Protein AF-A0A146LHC8-F1 (afdb_monomer_lite)

Sequence (136 aa):
EGNERADKVARQGAAEYFDEPDPVLGIAKCSVSTALWQLVVEEHSSHWVTIPRQRFGRGMMAEPCRRKSLAALELQRRKMRLLLGMVTGQGGFRKQLNRIRAYTGHPSSRLCDEEDETASSSALLSKQDDSESSGA

Radius of gyration: 22.05 Å; chains: 1; bounding box: 34×49×62 Å

Structure (mmCIF, N/CA/C/O backbone):
data_AF-A0A146LHC8-F1
#
_entry.id   AF-A0A146LHC8-F1
#
loop_
_atom_site.group_PDB
_atom_site.id
_atom_site.type_symbol
_atom_site.label_atom_id
_atom_site.label_alt_id
_atom_site.label_comp_id
_atom_site.label_asym_id
_atom_site.label_entity_id
_atom_site.label_seq_id
_atom_site.pdbx_PDB_ins_code
_atom_site.Cartn_x
_atom_site.Cartn_y
_atom_site.Cartn_z
_atom_site.occupancy
_atom_site.B_iso_or_equiv
_atom_site.auth_seq_id
_atom_site.auth_comp_id
_atom_site.auth_asym_id
_atom_site.auth_atom_id
_atom_site.pdbx_PDB_model_num
ATOM 1 N N . GLU A 1 1 ? 10.311 -21.216 7.756 1.00 55.06 1 GLU A N 1
ATOM 2 C CA . GLU A 1 1 ? 10.321 -20.754 9.164 1.00 55.06 1 GLU A CA 1
ATOM 3 C C . GLU A 1 1 ? 9.422 -19.558 9.506 1.00 55.06 1 GLU A C 1
ATOM 5 O O . GLU A 1 1 ? 9.137 -19.373 10.681 1.00 55.06 1 GLU A O 1
ATOM 10 N N . GLY A 1 2 ? 8.942 -18.733 8.562 1.00 66.12 2 GLY A N 1
ATOM 11 C CA . GLY A 1 2 ? 8.105 -17.571 8.925 1.00 66.12 2 GLY A CA 1
ATOM 12 C C . GLY A 1 2 ? 6.719 -17.935 9.477 1.00 66.12 2 GLY A C 1
ATOM 13 O O . GLY A 1 2 ? 6.271 -17.363 10.468 1.00 66.12 2 GLY A O 1
ATOM 14 N N . ASN A 1 3 ? 6.063 -18.928 8.869 1.00 73.25 3 ASN A N 1
ATOM 15 C CA . ASN A 1 3 ? 4.680 -19.271 9.204 1.00 73.25 3 ASN A CA 1
ATOM 16 C C . ASN A 1 3 ? 4.555 -19.994 10.554 1.00 73.25 3 ASN A C 1
ATOM 18 O O . ASN A 1 3 ? 3.598 -19.777 11.281 1.00 73.25 3 ASN A O 1
ATOM 22 N N . GLU A 1 4 ? 5.550 -20.799 10.933 1.00 84.94 4 GLU A N 1
ATOM 23 C CA . GLU A 1 4 ? 5.532 -21.560 12.191 1.00 84.94 4 GLU A CA 1
ATOM 24 C C . GLU A 1 4 ? 5.576 -20.666 13.432 1.00 84.94 4 GLU A C 1
ATOM 26 O O . GLU A 1 4 ? 4.982 -21.001 14.454 1.00 84.94 4 GLU A O 1
ATOM 31 N N . ARG A 1 5 ? 6.269 -19.521 13.364 1.00 79.38 5 ARG A N 1
ATOM 32 C CA . ARG A 1 5 ? 6.273 -18.546 14.464 1.00 79.38 5 ARG A CA 1
ATOM 33 C C . ARG A 1 5 ? 4.931 -17.838 14.588 1.00 79.38 5 ARG A C 1
ATOM 35 O O . ARG A 1 5 ? 4.443 -17.697 15.703 1.00 79.38 5 ARG A O 1
ATOM 42 N N . ALA A 1 6 ? 4.327 -17.449 13.467 1.00 82.62 6 ALA A N 1
ATOM 43 C CA . ALA A 1 6 ? 2.993 -16.855 13.466 1.00 82.62 6 ALA A CA 1
ATOM 44 C C . ALA A 1 6 ? 1.949 -17.832 14.034 1.00 82.62 6 ALA A C 1
ATOM 46 O O . ALA A 1 6 ? 1.153 -17.453 14.888 1.00 82.62 6 ALA A O 1
ATOM 47 N N . ASP A 1 7 ? 2.024 -19.106 13.639 1.00 87.19 7 ASP A N 1
ATOM 48 C CA . ASP A 1 7 ? 1.112 -20.158 14.101 1.00 87.19 7 ASP A CA 1
ATOM 49 C C . ASP A 1 7 ? 1.272 -20.448 15.604 1.00 87.19 7 ASP A C 1
ATOM 51 O O . ASP A 1 7 ? 0.291 -20.652 16.320 1.00 87.19 7 ASP A O 1
ATOM 55 N N . LYS A 1 8 ? 2.512 -20.403 16.116 1.00 88.19 8 LYS A N 1
ATOM 56 C CA . LYS A 1 8 ? 2.798 -20.524 17.555 1.00 88.19 8 LYS A CA 1
ATOM 57 C C . LYS A 1 8 ? 2.203 -19.372 18.362 1.00 88.19 8 LYS A C 1
ATOM 59 O O . LYS A 1 8 ? 1.570 -19.634 19.380 1.00 88.19 8 LYS A O 1
ATOM 64 N N . VAL A 1 9 ? 2.368 -18.129 17.908 1.00 85.25 9 VAL A N 1
ATOM 65 C CA . VAL A 1 9 ? 1.813 -16.946 18.592 1.00 85.25 9 VAL A CA 1
ATOM 66 C C . VAL A 1 9 ? 0.284 -16.965 18.556 1.00 85.25 9 VAL A C 1
ATOM 68 O O . VAL A 1 9 ? -0.355 -16.704 19.571 1.00 85.25 9 VAL A O 1
ATOM 71 N N . ALA A 1 10 ? -0.313 -17.357 17.426 1.00 85.38 10 ALA A N 1
ATOM 72 C CA . ALA A 1 10 ? -1.762 -17.490 17.307 1.00 85.38 10 ALA A CA 1
ATOM 73 C C . ALA A 1 10 ? -2.329 -18.544 18.273 1.00 85.38 10 ALA A C 1
ATOM 75 O O . ALA A 1 10 ? -3.334 -18.290 18.932 1.00 85.38 10 ALA A O 1
ATOM 76 N N . ARG A 1 11 ? -1.669 -19.704 18.414 1.00 84.06 11 ARG A N 1
ATOM 77 C CA . ARG A 1 11 ? -2.076 -20.725 19.398 1.00 84.06 11 ARG A CA 1
ATOM 78 C C . ARG A 1 11 ? -1.907 -20.264 20.836 1.00 84.06 11 ARG A C 1
ATOM 80 O O . ARG A 1 11 ? -2.745 -20.606 21.658 1.00 84.06 11 ARG A O 1
ATOM 87 N N . GLN A 1 12 ? -0.845 -19.520 21.137 1.00 85.38 12 GLN A N 1
ATOM 88 C CA . GLN A 1 12 ? -0.627 -18.971 22.475 1.00 85.38 12 GLN A CA 1
ATOM 89 C C . GLN A 1 12 ? -1.734 -17.983 22.849 1.00 85.38 12 GLN A C 1
ATOM 91 O O . GLN A 1 12 ? -2.344 -18.157 23.894 1.00 85.38 12 GLN A O 1
ATOM 96 N N . GLY A 1 13 ? -2.068 -17.042 21.960 1.00 81.50 13 GLY A N 1
ATOM 97 C CA . GLY A 1 13 ? -3.164 -16.098 22.199 1.00 81.50 13 GLY A CA 1
ATOM 98 C C . GLY A 1 13 ? -4.547 -16.757 22.232 1.00 81.50 13 GLY A C 1
ATOM 99 O O . GLY A 1 13 ? -5.415 -16.318 22.970 1.00 81.50 13 GLY A O 1
ATOM 100 N N . ALA A 1 14 ? -4.764 -17.839 21.476 1.00 80.50 14 ALA A N 1
ATOM 101 C CA . ALA A 1 14 ? -6.026 -18.585 21.517 1.00 80.50 14 ALA A CA 1
ATOM 102 C C . ALA A 1 14 ? -6.178 -19.466 22.771 1.00 80.50 14 ALA A C 1
ATOM 104 O O . ALA A 1 14 ? -7.299 -19.778 23.164 1.00 80.50 14 ALA A O 1
ATOM 105 N N . ALA A 1 15 ? -5.066 -19.903 23.368 1.00 79.19 15 ALA A N 1
ATOM 106 C CA . ALA A 1 15 ? -5.055 -20.676 24.609 1.00 79.19 15 ALA A CA 1
ATOM 107 C C . ALA A 1 15 ? -5.130 -19.789 25.864 1.00 79.19 15 ALA A C 1
ATOM 109 O O . ALA A 1 15 ? -5.348 -20.302 26.961 1.00 79.19 15 ALA A O 1
ATOM 110 N N . GLU A 1 16 ? -4.936 -18.479 25.710 1.00 78.81 16 GLU A N 1
ATOM 111 C CA . GLU A 1 16 ? -5.038 -17.502 26.785 1.00 78.81 16 GLU A CA 1
ATOM 112 C C . GLU A 1 16 ? -6.520 -17.276 27.113 1.00 78.81 16 GLU A C 1
ATOM 114 O O . GLU A 1 16 ? -7.260 -16.598 26.402 1.00 78.81 16 GLU A O 1
ATOM 119 N N . TYR A 1 17 ? -6.983 -17.941 28.170 1.00 68.50 17 TYR A N 1
ATOM 120 C CA . TYR A 1 17 ? -8.344 -17.803 28.669 1.00 68.50 17 TYR A CA 1
ATOM 121 C C . TYR A 1 17 ? -8.460 -16.479 29.431 1.00 68.50 17 TYR A C 1
ATOM 123 O O . TYR A 1 17 ? -7.822 -16.291 30.466 1.00 68.50 17 TYR A O 1
ATOM 131 N N . PHE A 1 18 ? -9.238 -15.545 28.887 1.00 65.44 18 PHE A N 1
ATOM 132 C CA . PHE A 1 18 ? -9.477 -14.239 29.496 1.00 65.44 18 PHE A CA 1
ATOM 133 C C . PHE A 1 18 ? -10.657 -14.356 30.473 1.00 65.44 18 PHE A C 1
ATOM 135 O O . PHE A 1 18 ? -11.813 -14.379 30.059 1.00 65.44 18 PHE A O 1
ATOM 142 N N . ASP A 1 19 ? -10.354 -14.494 31.766 1.00 70.56 19 ASP A N 1
ATOM 143 C CA . ASP A 1 19 ? -11.350 -14.647 32.843 1.00 70.56 19 ASP A CA 1
ATOM 144 C C . ASP A 1 19 ? -11.975 -13.313 33.297 1.00 70.56 19 ASP A C 1
ATOM 146 O O . ASP A 1 19 ? -12.958 -13.300 34.040 1.00 70.56 19 ASP A O 1
ATOM 150 N N . GLU A 1 20 ? -11.426 -12.173 32.867 1.00 71.38 20 GLU A N 1
ATOM 151 C CA . GLU A 1 20 ? -11.966 -10.861 33.222 1.00 71.38 20 GLU A CA 1
ATOM 152 C C . GLU A 1 20 ? -13.009 -10.367 32.212 1.00 71.38 20 GLU A C 1
ATOM 154 O O . GLU A 1 20 ? -12.850 -10.567 31.003 1.00 71.38 20 GLU A O 1
ATOM 159 N N . PRO A 1 21 ? -14.069 -9.677 32.682 1.00 73.81 21 PRO A N 1
ATOM 160 C CA . PRO A 1 21 ? -14.953 -8.945 31.791 1.00 73.81 21 PRO A CA 1
ATOM 161 C C . PRO A 1 21 ? -14.112 -7.983 30.956 1.00 73.81 21 PRO A C 1
ATOM 163 O O . PRO A 1 21 ? -13.343 -7.192 31.503 1.00 73.81 21 PRO A O 1
ATOM 166 N N . ASP A 1 22 ? -14.277 -8.080 29.637 1.00 68.50 22 ASP A N 1
ATOM 167 C CA . ASP A 1 22 ? -13.578 -7.258 28.654 1.00 68.50 22 ASP A CA 1
ATOM 168 C C . ASP A 1 22 ? -13.605 -5.796 29.136 1.00 68.50 22 ASP A C 1
ATOM 170 O O . ASP A 1 22 ? -14.700 -5.276 29.411 1.00 68.50 22 ASP A O 1
ATOM 174 N N . PRO A 1 23 ? -12.446 -5.144 29.356 1.00 71.69 23 PRO A N 1
ATOM 175 C CA . PRO A 1 23 ? -12.425 -3.832 29.972 1.00 71.69 23 PRO A CA 1
ATOM 176 C C . PRO A 1 23 ? -13.293 -2.902 29.134 1.00 71.69 23 PRO A C 1
ATOM 178 O O . PRO A 1 23 ? -13.046 -2.699 27.943 1.00 71.69 23 PRO A O 1
ATOM 181 N N . VAL A 1 24 ? -14.331 -2.331 29.753 1.00 73.56 24 VAL A N 1
ATOM 182 C CA . VAL A 1 24 ? -15.177 -1.337 29.092 1.00 73.56 24 VAL A CA 1
ATOM 183 C C . VAL A 1 24 ? -14.353 -0.065 28.967 1.00 73.56 24 VAL A C 1
ATOM 185 O O . VAL A 1 24 ? -14.393 0.838 29.801 1.00 73.56 24 VAL A O 1
ATOM 188 N N . LEU A 1 25 ? -13.550 -0.012 27.912 1.00 70.12 25 LEU A N 1
ATOM 189 C CA . LEU A 1 25 ? -12.834 1.180 27.520 1.00 70.12 25 LEU A CA 1
ATOM 190 C C . LEU A 1 25 ? -13.902 2.173 27.058 1.00 70.12 25 LEU A C 1
ATOM 192 O O . LEU A 1 25 ? -14.512 1.993 26.007 1.00 70.12 25 LEU A O 1
ATOM 196 N N . GLY A 1 26 ? -14.142 3.229 27.841 1.00 84.69 26 GLY A N 1
ATOM 197 C CA . GLY A 1 26 ? -15.070 4.328 27.520 1.00 84.69 26 GLY A CA 1
ATOM 198 C C . GLY A 1 26 ? -14.625 5.188 26.328 1.00 84.69 26 GLY A C 1
ATOM 199 O O . GLY A 1 26 ? -14.899 6.384 26.273 1.00 84.69 26 GLY A O 1
ATOM 200 N N . ILE A 1 27 ? -13.882 4.599 25.395 1.00 85.81 27 ILE A N 1
ATOM 201 C CA . ILE A 1 27 ? -13.263 5.240 24.251 1.00 85.81 27 ILE A CA 1
ATOM 202 C C . ILE A 1 27 ? -14.075 4.864 23.019 1.00 85.81 27 ILE A C 1
ATOM 204 O O . ILE A 1 27 ? -14.358 3.696 22.755 1.00 85.81 27 ILE A O 1
ATOM 208 N N . ALA A 1 28 ? -14.424 5.862 22.216 1.00 89.69 28 ALA A N 1
ATOM 209 C CA . ALA A 1 28 ? -15.099 5.607 20.959 1.00 89.69 28 ALA A CA 1
ATOM 210 C C . ALA A 1 28 ? -14.201 4.788 20.011 1.00 89.69 28 ALA A C 1
ATOM 212 O O . ALA A 1 28 ? -13.022 5.095 19.813 1.00 89.69 28 ALA A O 1
ATOM 213 N N . LYS A 1 29 ? -14.783 3.782 19.345 1.00 88.69 29 LYS A N 1
ATOM 214 C CA . LYS A 1 29 ? -14.104 2.947 18.337 1.00 88.69 29 LYS A CA 1
ATOM 215 C C . LYS A 1 29 ? -13.390 3.774 17.265 1.00 88.69 29 LYS A C 1
ATOM 217 O O . LYS A 1 29 ? -12.321 3.385 16.794 1.00 88.69 29 LYS A O 1
ATOM 222 N N . CYS A 1 30 ? -13.979 4.900 16.861 1.00 90.06 30 CYS A N 1
ATOM 223 C CA . CYS A 1 30 ? -13.386 5.803 15.877 1.00 90.06 30 CYS A CA 1
ATOM 224 C C . CYS A 1 30 ? -12.061 6.402 16.369 1.00 90.06 30 CYS A C 1
ATOM 226 O O . CYS A 1 30 ? -11.121 6.480 15.580 1.00 90.06 30 CYS A O 1
ATOM 228 N N . SER A 1 31 ? -11.953 6.743 17.655 1.00 90.62 31 SER A N 1
ATOM 229 C CA . SER A 1 31 ? -10.727 7.272 18.260 1.00 90.62 31 SER A CA 1
ATOM 230 C C . SER A 1 31 ? -9.613 6.232 18.244 1.00 90.62 31 SER A C 1
ATOM 232 O O . SER A 1 31 ? -8.521 6.513 17.758 1.00 90.62 31 SER A O 1
ATOM 234 N N . VAL A 1 32 ? -9.917 5.002 18.674 1.00 90.94 32 VAL A N 1
ATOM 235 C CA . VAL A 1 32 ? -8.959 3.884 18.647 1.00 90.94 32 VAL A CA 1
ATOM 236 C C . VAL A 1 32 ? -8.523 3.578 17.215 1.00 90.94 32 VAL A C 1
ATOM 238 O O . VAL A 1 32 ? -7.334 3.473 16.935 1.00 90.94 32 VAL A O 1
ATOM 241 N N . SER A 1 33 ? -9.477 3.496 16.283 1.00 89.56 33 SER A N 1
ATOM 242 C CA . SER A 1 33 ? -9.182 3.203 14.874 1.00 89.56 33 SER A CA 1
ATOM 243 C C . SER A 1 33 ? -8.316 4.287 14.232 1.00 89.56 33 SER A C 1
ATOM 245 O O . SER A 1 33 ? -7.450 3.978 13.419 1.00 89.56 33 SER A O 1
ATOM 247 N N . THR A 1 34 ? -8.537 5.554 14.592 1.00 92.06 34 THR A N 1
ATOM 248 C CA . THR A 1 34 ? -7.760 6.684 14.065 1.00 92.06 34 THR A CA 1
ATOM 249 C C . THR A 1 34 ? -6.342 6.687 14.621 1.00 92.06 34 THR A C 1
ATOM 251 O O . THR A 1 34 ? -5.401 6.815 13.844 1.00 92.06 34 THR A O 1
ATOM 254 N N . ALA A 1 35 ? -6.181 6.478 15.931 1.00 93.62 35 ALA A N 1
ATOM 255 C CA . ALA A 1 35 ? -4.867 6.370 16.565 1.00 93.62 35 ALA A CA 1
ATOM 256 C C . ALA A 1 35 ? -4.067 5.189 15.999 1.00 93.62 35 ALA A C 1
ATOM 258 O O . ALA A 1 35 ? -2.910 5.340 15.615 1.00 93.62 35 ALA A O 1
ATOM 259 N N . LEU A 1 36 ? -4.712 4.028 15.854 1.00 92.69 36 LEU A N 1
ATOM 260 C CA . LEU A 1 36 ? -4.100 2.867 15.217 1.00 92.69 36 LEU A CA 1
ATOM 261 C C . LEU A 1 36 ? -3.676 3.188 13.782 1.00 92.69 36 LEU A C 1
ATOM 263 O O . LEU A 1 36 ? -2.595 2.796 13.353 1.00 92.69 36 LEU A O 1
ATOM 267 N N . TRP A 1 37 ? -4.510 3.915 13.034 1.00 91.12 37 TRP A N 1
ATOM 268 C CA . TRP A 1 37 ? -4.182 4.229 11.653 1.00 91.12 37 TRP A CA 1
ATOM 269 C C . TRP A 1 37 ? -2.997 5.188 11.528 1.00 91.12 37 TRP A C 1
ATOM 271 O O . TRP A 1 37 ? -2.141 4.985 10.671 1.00 91.12 37 TRP A O 1
ATOM 281 N N . GLN A 1 38 ? -2.900 6.174 12.420 1.00 92.50 38 GLN A N 1
ATOM 282 C CA . GLN A 1 38 ? -1.740 7.063 12.507 1.00 92.50 38 GLN A CA 1
ATOM 283 C C . GLN A 1 38 ? -0.453 6.279 12.772 1.00 92.50 38 GLN A C 1
ATOM 285 O O . GLN A 1 38 ? 0.512 6.458 12.033 1.00 92.50 38 GLN A O 1
ATOM 290 N N . LEU A 1 39 ? -0.473 5.351 13.735 1.00 93.50 39 LEU A N 1
ATOM 291 C CA . LEU A 1 39 ? 0.680 4.499 14.039 1.00 93.50 39 LEU A CA 1
ATOM 292 C C . LEU A 1 39 ? 1.129 3.682 12.825 1.00 93.50 39 LEU A C 1
ATOM 294 O O . LEU A 1 39 ? 2.314 3.628 12.513 1.00 93.50 39 LEU A O 1
ATOM 298 N N . VAL A 1 40 ? 0.191 3.067 12.100 1.00 91.50 40 VAL A N 1
ATOM 299 C CA . VAL A 1 40 ? 0.545 2.280 10.910 1.00 91.50 40 VAL A CA 1
ATOM 300 C C . VAL A 1 40 ? 1.099 3.167 9.796 1.00 91.50 40 VAL A C 1
ATOM 302 O O . VAL A 1 40 ? 2.025 2.753 9.104 1.00 91.50 40 VAL A O 1
ATOM 305 N N . VAL A 1 41 ? 0.551 4.369 9.595 1.00 90.50 41 VAL A N 1
ATOM 306 C CA . VAL A 1 41 ? 1.063 5.313 8.589 1.00 90.50 41 VAL A CA 1
ATOM 307 C C . VAL A 1 41 ? 2.473 5.776 8.947 1.00 90.50 41 VAL A C 1
ATOM 309 O O . VAL A 1 41 ? 3.324 5.837 8.061 1.00 90.50 41 VAL A O 1
ATOM 312 N N . GLU A 1 42 ? 2.738 6.060 10.218 1.00 91.06 42 GLU A N 1
ATOM 313 C CA . GLU A 1 42 ? 4.052 6.477 10.708 1.00 91.06 42 GLU A CA 1
ATOM 314 C C . GLU A 1 42 ? 5.092 5.361 10.548 1.00 91.06 42 GLU A C 1
ATOM 316 O O . GLU A 1 42 ? 6.120 5.562 9.896 1.00 91.06 42 GLU A O 1
ATOM 321 N N . GLU A 1 43 ? 4.774 4.154 11.024 1.00 91.62 43 GLU A N 1
ATOM 322 C CA . GLU A 1 43 ? 5.639 2.977 10.902 1.00 91.62 43 GLU A CA 1
ATOM 323 C C . GLU A 1 43 ? 5.889 2.617 9.433 1.00 91.62 43 GLU A C 1
ATOM 325 O O . GLU A 1 43 ? 7.028 2.397 9.012 1.00 91.62 43 GLU A O 1
ATOM 330 N N . HIS A 1 44 ? 4.832 2.620 8.610 1.00 89.56 44 HIS A N 1
ATOM 331 C CA . HIS A 1 44 ? 4.967 2.394 7.177 1.00 89.56 44 HIS A CA 1
ATOM 332 C C . HIS A 1 44 ? 5.867 3.447 6.551 1.00 89.56 44 HIS A C 1
ATOM 334 O O . HIS A 1 44 ? 6.734 3.093 5.767 1.00 89.56 44 HIS A O 1
ATOM 340 N N . SER A 1 45 ? 5.674 4.731 6.846 1.00 87.75 45 SER A N 1
ATOM 341 C CA . SER A 1 45 ? 6.463 5.800 6.229 1.00 87.75 45 SER A CA 1
ATOM 342 C C . SER A 1 45 ? 7.937 5.695 6.618 1.00 87.75 45 SER A C 1
ATOM 344 O O . SER A 1 45 ? 8.803 5.790 5.746 1.00 87.75 45 SER A O 1
ATOM 346 N N . SER A 1 46 ? 8.218 5.404 7.891 1.00 88.81 46 SER A N 1
ATOM 347 C CA . SER A 1 46 ? 9.568 5.136 8.395 1.00 88.81 46 SER A CA 1
ATOM 348 C C . SER A 1 46 ? 10.225 3.976 7.638 1.00 88.81 46 SER A C 1
ATOM 350 O O . SER A 1 46 ? 11.291 4.132 7.037 1.00 88.81 46 SER A O 1
ATOM 352 N N . HIS A 1 47 ? 9.544 2.831 7.551 1.00 88.19 47 HIS A N 1
ATOM 353 C CA . HIS A 1 47 ? 10.053 1.651 6.854 1.00 88.19 47 HIS A CA 1
ATOM 354 C C . HIS A 1 47 ? 10.159 1.881 5.336 1.00 88.19 47 HIS A C 1
ATOM 356 O O . HIS A 1 47 ? 11.157 1.557 4.694 1.00 88.19 47 HIS A O 1
ATOM 362 N N . TRP A 1 48 ? 9.162 2.500 4.716 1.00 87.12 48 TRP A N 1
ATOM 363 C CA . TRP A 1 48 ? 9.115 2.707 3.271 1.00 87.12 48 TRP A CA 1
ATOM 364 C C . TRP A 1 48 ? 10.275 3.571 2.776 1.00 87.12 48 TRP A C 1
ATOM 366 O O . TRP A 1 48 ? 10.772 3.359 1.666 1.00 87.12 48 TRP A O 1
ATOM 376 N N . VAL A 1 49 ? 10.766 4.490 3.619 1.00 82.19 49 VAL A N 1
ATOM 377 C CA . VAL A 1 49 ? 11.937 5.324 3.336 1.00 82.19 49 VAL A CA 1
ATOM 378 C C . VAL A 1 49 ? 13.265 4.566 3.459 1.00 82.19 49 VAL A C 1
ATOM 380 O O . VAL A 1 49 ? 14.226 4.932 2.771 1.00 82.19 49 VAL A O 1
ATOM 383 N N . THR A 1 50 ? 13.338 3.475 4.221 1.00 84.81 50 THR A N 1
ATOM 384 C CA . THR A 1 50 ? 14.578 2.697 4.397 1.00 84.81 50 THR A CA 1
ATOM 385 C C . THR A 1 50 ? 14.785 1.628 3.324 1.00 84.81 50 THR A C 1
ATOM 387 O O . THR A 1 50 ? 15.928 1.280 3.034 1.00 84.81 50 THR A O 1
ATOM 390 N N . ILE A 1 51 ? 13.725 1.154 2.656 1.00 82.44 51 ILE A N 1
ATOM 391 C CA . ILE A 1 51 ? 13.833 0.074 1.657 1.00 82.44 51 ILE A CA 1
ATOM 392 C C . ILE A 1 51 ? 14.597 0.543 0.403 1.00 82.44 51 ILE A C 1
ATOM 394 O O . ILE A 1 51 ? 14.089 1.387 -0.349 1.00 82.44 51 ILE A O 1
ATOM 398 N N . PRO A 1 52 ? 15.785 -0.011 0.099 1.00 79.00 52 PRO A N 1
ATOM 399 C CA . PRO A 1 52 ? 16.560 0.408 -1.060 1.00 79.00 52 PRO A CA 1
ATOM 400 C C . PRO A 1 52 ? 15.880 0.000 -2.377 1.00 79.00 52 PRO A C 1
ATOM 402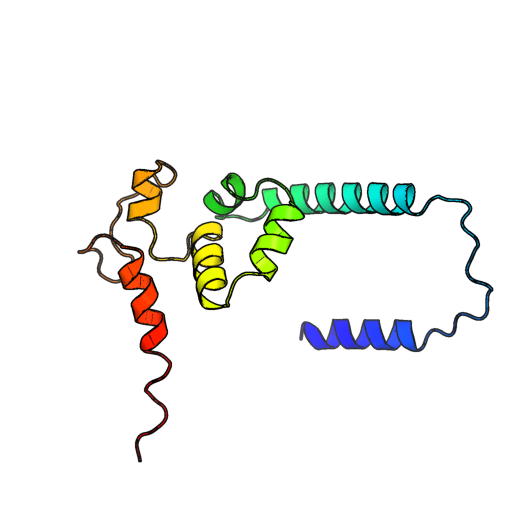 O O . PRO A 1 52 ? 15.112 -0.956 -2.451 1.00 79.00 52 PRO A O 1
ATOM 405 N N . ARG A 1 53 ? 16.217 0.712 -3.461 1.00 72.00 53 ARG A N 1
ATOM 406 C CA . ARG A 1 53 ? 15.862 0.362 -4.856 1.00 72.00 53 ARG A CA 1
ATOM 407 C C . ARG A 1 53 ? 14.364 0.384 -5.228 1.00 72.00 53 ARG A C 1
ATOM 409 O O . ARG A 1 53 ? 14.025 -0.036 -6.326 1.00 72.00 53 ARG A O 1
ATOM 416 N N . GLN A 1 54 ? 13.488 0.980 -4.416 1.00 73.94 54 GLN A N 1
ATOM 417 C CA . GLN A 1 54 ? 12.043 1.121 -4.700 1.00 73.94 54 GLN A CA 1
ATOM 418 C C . GLN A 1 54 ? 11.635 2.541 -5.150 1.00 73.94 54 GLN A C 1
ATOM 420 O O . GLN A 1 54 ? 10.613 3.071 -4.723 1.00 73.94 54 GLN A O 1
ATOM 425 N N . ARG A 1 55 ? 12.429 3.205 -6.008 1.00 74.62 55 ARG A N 1
ATOM 426 C CA . ARG A 1 55 ? 12.158 4.604 -6.423 1.00 74.62 55 ARG A CA 1
ATOM 427 C C . ARG A 1 55 ? 10.777 4.778 -7.061 1.00 74.62 55 ARG A C 1
ATOM 429 O O . ARG A 1 55 ? 10.071 5.731 -6.749 1.00 74.62 55 ARG A O 1
ATOM 436 N N . PHE A 1 56 ? 10.397 3.849 -7.933 1.00 73.31 56 PHE A N 1
ATOM 437 C CA . PHE A 1 56 ? 9.122 3.918 -8.639 1.00 73.31 56 PHE A CA 1
ATOM 438 C C . PHE A 1 56 ? 7.936 3.619 -7.712 1.00 73.31 56 PHE A C 1
ATOM 440 O O . PHE A 1 56 ? 6.972 4.383 -7.672 1.00 73.31 56 PHE A O 1
ATOM 447 N N . GLY A 1 57 ? 8.050 2.565 -6.899 1.00 78.25 57 GLY A N 1
ATOM 448 C CA . GLY A 1 57 ? 7.055 2.220 -5.886 1.00 78.25 57 GLY A CA 1
ATOM 449 C C . GLY A 1 57 ? 6.782 3.374 -4.927 1.00 78.25 57 GLY A C 1
ATOM 450 O O . GLY A 1 57 ? 5.621 3.665 -4.661 1.00 78.25 57 GLY A O 1
ATOM 451 N N . ARG A 1 58 ? 7.820 4.106 -4.502 1.00 81.19 58 ARG A N 1
ATOM 452 C CA . ARG A 1 58 ? 7.674 5.302 -3.656 1.00 81.19 58 ARG A CA 1
ATOM 453 C C . ARG A 1 58 ? 6.899 6.432 -4.321 1.00 81.19 58 ARG A C 1
ATOM 455 O O . ARG A 1 58 ? 6.063 7.045 -3.671 1.00 81.19 58 ARG A O 1
ATOM 462 N N . GLY A 1 59 ? 7.138 6.693 -5.605 1.00 77.50 59 GLY A N 1
ATOM 463 C CA . GLY A 1 59 ? 6.377 7.709 -6.338 1.00 77.50 59 GLY A CA 1
ATOM 464 C C . GLY A 1 59 ? 4.902 7.333 -6.502 1.00 77.50 59 GLY A C 1
ATOM 465 O O . GLY A 1 59 ? 4.020 8.181 -6.396 1.00 77.50 59 GLY A O 1
ATOM 466 N N . MET A 1 60 ? 4.612 6.051 -6.733 1.00 77.75 60 MET A N 1
ATOM 467 C CA . MET A 1 60 ? 3.248 5.587 -7.004 1.00 77.75 60 MET A CA 1
ATOM 468 C C . MET A 1 60 ? 2.427 5.303 -5.730 1.00 77.75 60 MET A C 1
ATOM 470 O O . MET A 1 60 ? 1.199 5.484 -5.707 1.00 77.75 60 MET A O 1
ATOM 474 N N . MET A 1 61 ? 3.100 4.864 -4.668 1.00 81.31 61 MET A N 1
ATOM 475 C CA . MET A 1 61 ? 2.550 4.518 -3.358 1.00 81.31 61 MET A CA 1
ATOM 476 C C . MET A 1 61 ? 3.383 5.197 -2.265 1.00 81.31 61 MET A C 1
ATOM 478 O O . MET A 1 61 ? 4.142 4.547 -1.556 1.00 81.31 61 MET A O 1
ATOM 482 N N . ALA A 1 62 ? 3.273 6.523 -2.167 1.00 80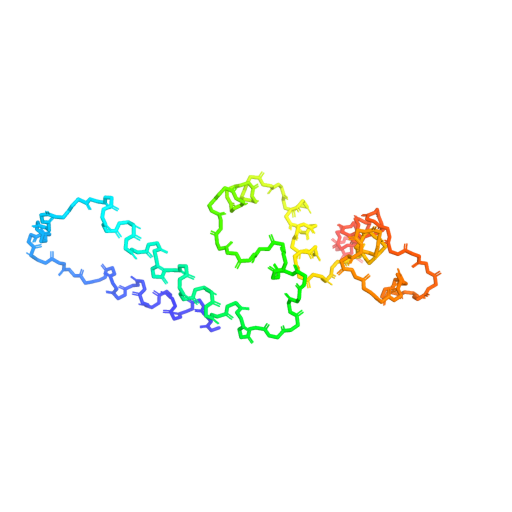.25 62 ALA A N 1
ATOM 483 C CA . ALA A 1 62 ? 3.979 7.300 -1.146 1.00 80.25 62 ALA A CA 1
ATOM 484 C C . ALA A 1 62 ? 3.490 6.962 0.270 1.00 80.25 62 ALA A C 1
ATOM 486 O O . ALA A 1 62 ? 4.294 6.799 1.181 1.00 80.25 62 ALA A O 1
ATOM 487 N N . GLU A 1 63 ? 2.176 6.787 0.418 1.00 84.12 63 GLU A N 1
ATOM 488 C CA . GLU A 1 63 ? 1.525 6.483 1.687 1.00 84.12 63 GLU A CA 1
ATOM 489 C C . GLU A 1 63 ? 0.536 5.320 1.545 1.00 84.12 63 GLU A C 1
ATOM 491 O O . GLU A 1 63 ? -0.014 5.087 0.453 1.00 84.12 63 GLU A O 1
ATOM 496 N N . PRO A 1 64 ? 0.249 4.618 2.652 1.00 86.94 64 PRO A N 1
ATOM 497 C CA . PRO A 1 64 ? -0.806 3.624 2.693 1.00 86.94 64 PRO A CA 1
ATOM 498 C C . PRO A 1 64 ? -2.164 4.235 2.330 1.00 86.94 64 PRO A C 1
ATOM 500 O O . PRO A 1 64 ? -2.650 5.171 2.959 1.00 86.94 64 PRO A O 1
ATOM 503 N N . CYS A 1 65 ? -2.826 3.684 1.314 1.00 87.06 65 CYS A N 1
ATOM 504 C CA . CYS A 1 65 ? -4.095 4.218 0.829 1.00 87.06 65 CYS A CA 1
ATOM 505 C C . CYS A 1 65 ? -5.154 3.123 0.760 1.00 87.06 65 CYS A C 1
ATOM 507 O O . CYS A 1 65 ? -5.149 2.304 -0.159 1.00 87.06 65 CYS A O 1
ATOM 509 N N . ARG A 1 66 ? -6.132 3.168 1.676 1.00 85.75 66 ARG A N 1
ATOM 510 C CA . ARG A 1 66 ? -7.223 2.181 1.750 1.00 85.75 66 ARG A CA 1
ATOM 511 C C . ARG A 1 66 ? -7.945 1.989 0.415 1.00 85.75 66 ARG A C 1
ATOM 513 O O . ARG A 1 66 ? -8.242 0.861 0.043 1.00 85.75 66 ARG A O 1
ATOM 520 N N . ARG A 1 67 ? -8.201 3.074 -0.326 1.00 89.12 67 ARG A N 1
ATOM 521 C CA . ARG A 1 67 ? -8.874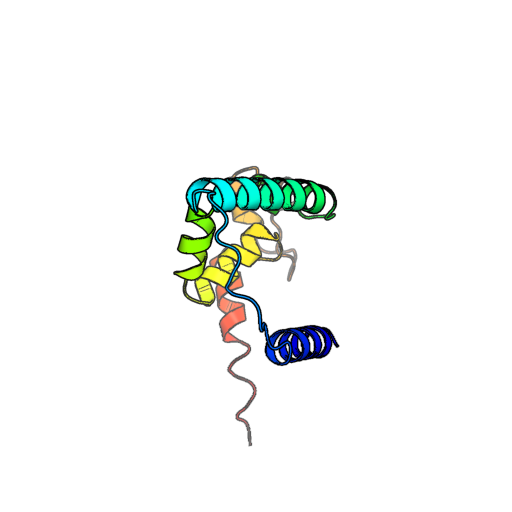 3.010 -1.637 1.00 89.12 67 ARG A CA 1
ATOM 522 C C . ARG A 1 67 ? -8.051 2.223 -2.656 1.00 89.12 67 ARG A C 1
ATOM 524 O O . ARG A 1 67 ? -8.606 1.369 -3.335 1.00 89.12 67 ARG A O 1
ATOM 531 N N . LYS A 1 68 ? -6.740 2.481 -2.737 1.00 87.50 68 LYS A N 1
ATOM 532 C CA . LYS A 1 68 ? -5.831 1.744 -3.629 1.00 87.50 68 LYS A CA 1
ATOM 533 C C . LYS A 1 68 ? -5.714 0.279 -3.207 1.00 87.50 68 LYS A C 1
ATOM 535 O O . LYS A 1 68 ? -5.726 -0.583 -4.075 1.00 87.50 68 LYS A O 1
ATOM 540 N N . SER A 1 69 ? -5.655 -0.000 -1.905 1.00 87.50 69 SER A N 1
ATOM 541 C CA . SER A 1 69 ? -5.586 -1.370 -1.385 1.00 87.50 69 SER A CA 1
ATOM 542 C C . SER A 1 69 ? -6.848 -2.170 -1.703 1.00 87.50 69 SER A C 1
ATOM 544 O O . SER A 1 69 ? -6.742 -3.288 -2.190 1.00 87.50 69 SER A O 1
ATOM 546 N N . LEU A 1 70 ? -8.037 -1.594 -1.500 1.00 90.56 70 LEU A N 1
ATOM 547 C CA . LEU A 1 70 ? -9.300 -2.245 -1.865 1.00 90.56 70 LEU A CA 1
ATOM 548 C C . LEU A 1 70 ? -9.396 -2.474 -3.373 1.00 90.56 70 LEU A C 1
ATOM 550 O O . LEU A 1 70 ? -9.660 -3.591 -3.802 1.00 90.56 70 LEU A O 1
ATOM 554 N N . ALA A 1 71 ? -9.072 -1.453 -4.172 1.00 89.19 71 ALA A N 1
ATOM 555 C CA . ALA A 1 71 ? -9.040 -1.592 -5.622 1.00 89.19 71 ALA A CA 1
ATOM 556 C C . ALA A 1 71 ? -8.063 -2.690 -6.067 1.00 89.19 71 ALA A C 1
ATOM 558 O O . ALA A 1 71 ? -8.369 -3.433 -6.990 1.00 89.19 71 ALA A O 1
ATOM 559 N N . ALA A 1 72 ? -6.908 -2.822 -5.406 1.00 86.81 72 ALA A N 1
ATOM 560 C CA . ALA A 1 72 ? -5.956 -3.890 -5.681 1.00 86.81 72 ALA A CA 1
ATOM 561 C C . ALA A 1 72 ? -6.521 -5.271 -5.316 1.00 86.81 72 ALA A C 1
ATOM 563 O O . ALA A 1 72 ? -6.362 -6.202 -6.099 1.00 86.81 72 ALA A O 1
ATOM 564 N N . LEU A 1 73 ? -7.208 -5.409 -4.177 1.00 89.69 73 LEU A N 1
ATOM 565 C CA . LEU A 1 73 ? -7.844 -6.667 -3.759 1.00 89.69 73 LEU A CA 1
ATOM 566 C C . LEU A 1 73 ? -8.939 -7.131 -4.730 1.00 89.69 73 LEU A C 1
ATOM 568 O O . LEU A 1 73 ? -9.133 -8.331 -4.903 1.00 89.69 73 LEU A O 1
ATOM 572 N N . GLU A 1 74 ? -9.610 -6.196 -5.401 1.00 92.94 74 GLU A N 1
ATOM 573 C CA . GLU A 1 74 ? -10.612 -6.484 -6.434 1.00 92.94 74 GLU A CA 1
ATOM 574 C C . GLU A 1 74 ? -9.988 -6.901 -7.784 1.00 92.94 74 GLU A C 1
ATOM 576 O O . GLU A 1 74 ? -10.689 -7.368 -8.688 1.00 92.94 74 GLU A O 1
ATOM 581 N N . LEU A 1 75 ? -8.666 -6.766 -7.962 1.00 90.19 75 LEU A N 1
ATOM 582 C CA . LEU A 1 75 ? -7.997 -7.156 -9.202 1.00 90.19 75 LEU A CA 1
ATOM 583 C C . LEU A 1 75 ? -7.840 -8.674 -9.315 1.00 90.19 75 LEU A C 1
ATOM 585 O O . LEU A 1 75 ? -7.339 -9.363 -8.430 1.00 90.19 75 LEU A O 1
ATOM 589 N N . GLN A 1 76 ? -8.119 -9.191 -10.511 1.00 92.81 76 GLN A N 1
ATOM 590 C CA . GLN A 1 76 ? -7.723 -10.545 -10.890 1.00 92.81 76 GLN A CA 1
ATOM 591 C C . GLN A 1 76 ? -6.197 -10.720 -10.808 1.00 92.81 76 GLN A C 1
ATOM 593 O O . GLN A 1 76 ? -5.438 -9.803 -11.137 1.00 92.81 76 GLN A O 1
ATOM 598 N N . ARG A 1 77 ? -5.737 -11.940 -10.489 1.00 89.19 77 ARG A N 1
ATOM 599 C CA . ARG A 1 77 ? -4.308 -12.284 -10.314 1.00 89.19 77 ARG A CA 1
ATOM 600 C C . ARG A 1 77 ? -3.394 -11.760 -11.426 1.00 89.19 77 ARG A C 1
ATOM 602 O O . ARG A 1 77 ? -2.277 -11.332 -11.152 1.00 89.19 77 ARG A O 1
ATOM 609 N N . ARG A 1 78 ? -3.843 -11.783 -12.686 1.00 86.69 78 ARG A N 1
ATOM 610 C CA . ARG A 1 78 ? -3.062 -11.269 -13.826 1.00 86.69 78 ARG A CA 1
ATOM 611 C C . ARG A 1 78 ? -2.840 -9.758 -13.733 1.00 86.69 78 ARG A C 1
ATOM 613 O O . ARG A 1 78 ? -1.718 -9.298 -13.894 1.00 86.69 78 ARG A O 1
ATOM 620 N N . LYS A 1 79 ? -3.889 -8.994 -13.427 1.00 86.62 79 LYS A N 1
ATOM 621 C CA . LYS A 1 79 ? -3.810 -7.536 -13.257 1.00 86.62 79 LYS A CA 1
ATOM 622 C C . LYS A 1 79 ? -3.023 -7.163 -12.002 1.00 86.62 79 LYS A C 1
ATOM 624 O O . LYS A 1 79 ? -2.236 -6.228 -12.054 1.00 86.62 79 LYS A O 1
ATOM 629 N N . MET A 1 80 ? -3.168 -7.938 -10.925 1.00 87.81 80 MET A N 1
ATOM 630 C CA . MET A 1 80 ? -2.362 -7.775 -9.714 1.00 87.81 80 MET A CA 1
ATOM 631 C C . MET A 1 80 ? -0.866 -7.977 -9.997 1.00 87.81 80 MET A C 1
ATOM 633 O O . MET A 1 80 ? -0.053 -7.165 -9.572 1.00 87.81 80 MET A O 1
ATOM 637 N N . ARG A 1 81 ? -0.490 -9.005 -10.775 1.00 86.06 81 ARG A N 1
ATOM 638 C CA . ARG A 1 81 ? 0.905 -9.218 -11.208 1.00 86.06 81 ARG A CA 1
ATOM 639 C C . ARG A 1 81 ? 1.444 -8.043 -12.025 1.00 86.06 81 ARG A C 1
ATOM 641 O O . ARG A 1 81 ? 2.569 -7.614 -11.789 1.00 86.06 81 ARG A O 1
ATOM 648 N N . LEU A 1 82 ? 0.641 -7.491 -12.939 1.00 85.00 82 LEU A N 1
ATOM 649 C CA . LEU A 1 82 ? 1.025 -6.297 -13.703 1.00 85.00 82 LEU A CA 1
ATOM 650 C C . LEU A 1 82 ? 1.215 -5.085 -12.782 1.00 85.00 82 LEU A C 1
ATOM 652 O O . LEU A 1 82 ? 2.237 -4.414 -12.877 1.00 85.00 82 LEU A O 1
ATOM 656 N N . LEU A 1 83 ? 0.273 -4.838 -11.865 1.00 85.25 83 LEU A N 1
ATOM 657 C CA . LEU A 1 83 ? 0.369 -3.762 -10.879 1.00 85.25 83 LEU A CA 1
ATOM 658 C C . LEU A 1 83 ? 1.628 -3.918 -10.021 1.00 85.25 83 LEU A C 1
ATOM 660 O O . LEU A 1 83 ? 2.379 -2.961 -9.875 1.00 85.25 83 LEU A O 1
ATOM 664 N N . LEU A 1 84 ? 1.901 -5.119 -9.508 1.00 84.81 84 LEU A N 1
ATOM 665 C CA . LEU A 1 84 ? 3.092 -5.397 -8.709 1.00 84.81 84 LEU A CA 1
ATOM 666 C C . LEU A 1 84 ? 4.372 -5.176 -9.518 1.00 84.81 84 LEU A C 1
ATOM 668 O O . LEU A 1 84 ? 5.292 -4.525 -9.031 1.00 84.81 84 LEU A O 1
ATOM 672 N N . GLY A 1 85 ? 4.423 -5.658 -10.762 1.00 81.25 85 GLY A N 1
ATOM 673 C CA . GLY A 1 85 ? 5.558 -5.445 -11.659 1.00 81.25 85 GLY A CA 1
ATOM 674 C C . GLY A 1 85 ? 5.780 -3.970 -11.998 1.00 81.25 85 GLY A C 1
ATOM 675 O O . GLY A 1 85 ? 6.928 -3.555 -12.151 1.00 81.25 85 GLY A O 1
ATOM 676 N N . MET A 1 86 ? 4.707 -3.170 -12.062 1.00 79.62 86 MET A N 1
ATOM 677 C CA . MET A 1 86 ? 4.800 -1.714 -12.157 1.00 79.62 86 MET A CA 1
ATOM 678 C C . MET A 1 86 ? 5.353 -1.131 -10.856 1.00 79.62 86 MET A C 1
ATOM 680 O O . MET A 1 86 ? 6.415 -0.529 -10.907 1.00 79.62 86 MET A O 1
ATOM 684 N N . VAL A 1 87 ? 4.707 -1.356 -9.700 1.00 80.38 87 VAL A N 1
ATOM 685 C CA . VAL A 1 87 ? 5.118 -0.818 -8.381 1.00 80.38 87 VAL A CA 1
ATOM 686 C C . VAL A 1 87 ? 6.589 -1.108 -8.094 1.00 80.38 87 VAL A C 1
ATOM 688 O O . VAL A 1 87 ? 7.350 -0.210 -7.752 1.00 80.38 87 VAL A O 1
ATOM 691 N N . THR A 1 88 ? 6.993 -2.363 -8.256 1.00 77.50 88 THR A N 1
ATOM 692 C CA . THR A 1 88 ? 8.348 -2.825 -7.934 1.00 77.50 88 THR A CA 1
ATOM 693 C C . THR A 1 88 ? 9.362 -2.508 -9.030 1.00 77.50 88 THR A C 1
ATOM 695 O O . THR A 1 88 ? 10.563 -2.693 -8.836 1.00 77.50 88 THR A O 1
ATOM 698 N N . GLY A 1 89 ? 8.900 -2.072 -10.208 1.00 72.31 89 GLY A N 1
ATOM 699 C CA . GLY A 1 89 ? 9.736 -1.910 -11.392 1.00 72.31 89 GLY A CA 1
ATOM 700 C C . GLY A 1 89 ? 10.390 -3.216 -11.855 1.00 72.31 89 GLY A C 1
ATOM 701 O O . GLY A 1 89 ? 11.424 -3.164 -12.519 1.00 72.31 89 GLY A O 1
ATOM 702 N N . GLN A 1 90 ? 9.853 -4.382 -11.483 1.00 72.88 90 GLN A N 1
ATOM 703 C CA . GLN A 1 90 ? 10.364 -5.697 -11.895 1.00 72.88 90 GLN A CA 1
ATOM 704 C C . GLN A 1 90 ? 9.708 -6.225 -13.180 1.00 72.88 90 GLN A C 1
ATOM 706 O O . GLN A 1 90 ? 10.151 -7.237 -13.710 1.00 72.88 90 GLN A O 1
ATOM 711 N N . GLY A 1 91 ? 8.680 -5.547 -13.699 1.00 70.44 91 GLY A N 1
ATOM 712 C CA . GLY A 1 91 ? 8.002 -5.940 -14.935 1.00 70.44 91 GLY A CA 1
ATOM 713 C C . GLY A 1 91 ? 8.587 -5.318 -16.206 1.00 70.44 91 GLY A C 1
ATOM 714 O O . GLY A 1 91 ? 9.313 -4.323 -16.154 1.00 70.44 91 GLY A O 1
ATOM 715 N N . GLY A 1 92 ? 8.196 -5.889 -17.349 1.00 71.81 92 GLY A N 1
ATOM 716 C CA . GLY A 1 92 ? 8.560 -5.427 -18.690 1.00 71.81 92 GLY A CA 1
ATOM 717 C C . GLY A 1 92 ? 7.839 -4.142 -19.108 1.00 71.81 92 GLY A C 1
ATOM 718 O O . GLY A 1 92 ? 7.019 -4.160 -20.023 1.00 71.81 92 GLY A O 1
ATOM 719 N N . PHE A 1 93 ? 8.056 -3.054 -18.367 1.00 73.50 93 PHE A N 1
ATOM 720 C CA . PHE A 1 93 ? 7.343 -1.782 -18.524 1.00 73.50 93 PHE A CA 1
ATOM 721 C C . PHE A 1 93 ? 8.274 -0.601 -18.807 1.00 73.50 93 PHE A C 1
ATOM 723 O O . PHE A 1 93 ? 7.815 0.541 -18.791 1.00 73.50 93 PHE A O 1
ATOM 730 N N . ARG A 1 94 ? 9.571 -0.829 -19.065 1.00 72.62 94 ARG A N 1
ATOM 731 C CA . ARG A 1 94 ? 10.554 0.255 -19.240 1.00 72.62 94 ARG A CA 1
ATOM 732 C C . ARG A 1 94 ? 10.152 1.257 -20.323 1.00 72.62 94 ARG A C 1
ATOM 734 O O . ARG A 1 94 ? 10.272 2.455 -20.082 1.00 72.62 94 ARG A O 1
ATOM 741 N N . LYS A 1 95 ? 9.587 0.806 -21.450 1.00 74.19 95 LYS A N 1
ATOM 742 C CA . LYS A 1 95 ? 9.081 1.684 -22.523 1.00 74.19 95 LYS A CA 1
ATOM 743 C C . LYS A 1 95 ? 7.959 2.606 -22.034 1.00 74.19 95 LYS A C 1
ATOM 745 O O . LYS A 1 95 ? 8.028 3.822 -22.206 1.00 74.19 95 LYS A O 1
ATOM 750 N N . GLN A 1 96 ? 6.928 2.045 -21.396 1.00 74.88 96 GLN A N 1
ATOM 751 C CA . GLN A 1 96 ? 5.814 2.819 -20.836 1.00 74.88 96 GLN A CA 1
ATOM 752 C C . GLN A 1 96 ? 6.285 3.774 -19.732 1.00 74.88 96 GLN A C 1
ATOM 754 O O . GLN A 1 96 ? 5.846 4.921 -19.701 1.00 74.88 96 GLN A O 1
ATOM 759 N N . LEU A 1 97 ? 7.200 3.332 -18.866 1.00 74.38 97 LEU A N 1
ATOM 760 C CA . LEU A 1 97 ? 7.765 4.150 -17.793 1.00 74.38 97 LEU A CA 1
ATOM 761 C C . LEU A 1 97 ? 8.627 5.304 -18.324 1.00 74.38 97 LEU A C 1
ATOM 763 O O . LEU A 1 97 ? 8.571 6.408 -17.782 1.00 74.38 97 LEU A O 1
ATOM 767 N N . ASN A 1 98 ? 9.376 5.075 -19.403 1.00 75.19 98 ASN A N 1
ATOM 768 C CA . ASN A 1 98 ? 10.151 6.111 -20.084 1.00 75.19 98 ASN A CA 1
ATOM 769 C C . ASN A 1 98 ? 9.219 7.139 -20.754 1.00 75.19 98 ASN A C 1
ATOM 771 O O . ASN A 1 98 ? 9.396 8.346 -20.599 1.00 75.19 98 ASN A O 1
ATOM 775 N N . ARG A 1 99 ? 8.118 6.680 -21.372 1.00 78.56 99 ARG A N 1
ATOM 776 C CA . ARG A 1 99 ? 7.093 7.564 -21.957 1.00 78.56 99 ARG A CA 1
ATOM 777 C C . ARG A 1 99 ? 6.473 8.525 -20.938 1.00 78.56 99 ARG A C 1
ATOM 779 O O . ARG A 1 99 ? 6.228 9.679 -21.276 1.00 78.56 99 ARG A O 1
ATOM 786 N N . ILE A 1 100 ? 6.233 8.075 -19.706 1.00 75.81 100 ILE A N 1
ATOM 787 C CA . ILE A 1 100 ? 5.712 8.928 -18.620 1.00 75.81 100 ILE A CA 1
ATOM 788 C C . ILE A 1 100 ? 6.819 9.659 -17.839 1.00 75.81 100 ILE A C 1
ATOM 790 O O . ILE A 1 100 ? 6.544 10.230 -16.788 1.00 75.81 100 ILE A O 1
ATOM 794 N N . ARG A 1 101 ? 8.068 9.638 -18.332 1.00 70.75 101 ARG A N 1
ATOM 795 C CA . ARG A 1 101 ? 9.261 10.242 -17.704 1.00 70.75 101 ARG A CA 1
ATOM 796 C C . ARG A 1 101 ? 9.535 9.769 -16.269 1.00 70.75 101 ARG A C 1
ATOM 798 O O . ARG A 1 101 ? 10.244 10.435 -15.521 1.00 70.75 101 ARG A O 1
ATOM 805 N N . ALA A 1 102 ? 9.008 8.606 -15.889 1.00 69.00 102 ALA A N 1
ATOM 806 C CA . ALA A 1 102 ? 9.232 7.995 -14.578 1.00 69.00 102 ALA A CA 1
ATOM 807 C C . ALA A 1 102 ? 10.455 7.060 -14.559 1.00 69.00 102 ALA A C 1
ATOM 809 O O . ALA A 1 102 ? 10.876 6.602 -13.496 1.00 69.00 102 ALA A O 1
ATOM 810 N N . TYR A 1 103 ? 11.031 6.773 -15.728 1.00 70.62 103 TYR A N 1
ATOM 811 C CA . TYR A 1 103 ? 12.264 6.015 -15.898 1.00 70.62 103 TYR A CA 1
ATOM 812 C C . TYR A 1 103 ? 13.211 6.777 -16.826 1.00 70.62 103 TYR A C 1
ATOM 814 O O . TYR A 1 103 ? 12.812 7.181 -17.912 1.00 70.62 103 TYR A O 1
ATOM 822 N N . THR A 1 104 ? 14.457 6.973 -16.391 1.00 67.88 104 THR A N 1
ATOM 823 C CA . THR A 1 104 ? 15.478 7.764 -17.103 1.00 67.88 104 THR A CA 1
ATOM 824 C C . THR A 1 104 ? 16.558 6.900 -17.764 1.00 67.88 104 THR A C 1
ATOM 826 O O . THR A 1 104 ? 17.571 7.428 -18.210 1.00 67.88 104 THR A O 1
ATOM 829 N N . GLY A 1 105 ? 16.394 5.574 -17.763 1.00 71.31 105 GLY A N 1
ATOM 830 C CA . GLY A 1 105 ? 17.321 4.643 -18.408 1.00 71.31 105 GLY A CA 1
ATOM 831 C C . GLY A 1 105 ? 16.914 4.307 -19.844 1.00 71.31 105 GLY A C 1
ATOM 832 O O . GLY A 1 105 ? 15.866 4.738 -20.329 1.00 71.31 105 GLY A O 1
ATOM 833 N N . HIS A 1 106 ? 17.732 3.497 -20.514 1.00 66.31 106 HIS A N 1
ATOM 834 C CA . HIS A 1 106 ? 17.434 3.023 -21.863 1.00 66.31 106 HIS A CA 1
ATOM 835 C C . HIS A 1 106 ? 16.200 2.093 -21.842 1.00 66.31 106 HIS A C 1
ATOM 837 O O . HIS A 1 106 ? 16.126 1.213 -20.980 1.00 66.31 106 HIS A O 1
ATOM 843 N N . PRO A 1 107 ? 15.207 2.269 -22.736 1.00 62.81 107 PRO A N 1
ATOM 844 C CA . PRO A 1 107 ? 13.962 1.491 -22.729 1.00 62.81 107 PRO A CA 1
ATOM 845 C C . PRO A 1 107 ? 14.128 0.028 -23.189 1.00 62.81 107 PRO A C 1
ATOM 847 O O . PRO A 1 107 ? 13.123 -0.662 -23.369 1.00 62.81 107 PRO A O 1
ATOM 850 N N . SER A 1 108 ? 15.366 -0.451 -23.343 1.00 61.59 108 SER A N 1
ATOM 851 C CA . SER A 1 108 ? 15.663 -1.801 -23.811 1.00 61.59 108 SER A CA 1
ATOM 852 C C . SER A 1 108 ? 15.180 -2.874 -22.835 1.00 61.59 108 SER A C 1
ATOM 854 O O . SER A 1 108 ? 15.224 -2.730 -21.600 1.00 61.59 108 SER A O 1
ATOM 856 N N . SER A 1 109 ? 14.684 -3.958 -23.433 1.00 56.28 109 SER A N 1
ATOM 857 C CA . SER A 1 109 ? 14.248 -5.163 -22.742 1.00 56.28 109 SER A CA 1
ATOM 858 C C . SER A 1 109 ? 15.371 -5.796 -21.932 1.00 56.28 109 SER A C 1
ATOM 860 O O . SER A 1 109 ? 16.472 -5.991 -22.434 1.00 56.28 109 SER A O 1
ATOM 862 N N . ARG A 1 110 ? 15.075 -6.200 -20.692 1.00 58.75 110 ARG A N 1
ATOM 863 C CA . ARG A 1 110 ? 16.015 -6.954 -19.839 1.00 58.75 110 ARG A CA 1
ATOM 864 C C . ARG A 1 110 ? 16.379 -8.331 -20.385 1.00 58.75 110 ARG A C 1
ATOM 866 O O . ARG A 1 110 ? 17.333 -8.922 -19.896 1.00 58.75 110 ARG A O 1
ATOM 873 N N . LEU A 1 111 ? 15.568 -8.865 -21.297 1.00 54.28 111 LEU A N 1
ATOM 874 C CA . LEU A 1 111 ? 15.700 -10.231 -21.801 1.00 54.28 111 LEU A CA 1
ATOM 875 C C . LEU A 1 111 ? 16.573 -10.313 -23.050 1.00 54.28 111 LEU A C 1
ATOM 877 O O . LEU A 1 111 ? 17.264 -11.310 -23.223 1.00 54.28 111 LEU A O 1
ATOM 881 N N . CYS A 1 112 ? 16.545 -9.290 -23.905 1.00 52.28 112 CYS A N 1
ATOM 882 C CA . CYS A 1 112 ? 17.222 -9.365 -25.199 1.00 52.28 112 CYS A CA 1
ATOM 883 C C . CYS A 1 112 ? 18.021 -8.112 -25.566 1.00 52.28 112 CYS A C 1
ATOM 885 O O . CYS A 1 112 ? 18.693 -8.153 -26.579 1.00 52.28 112 CYS A O 1
ATOM 887 N N . ASP A 1 113 ? 17.951 -7.011 -24.806 1.00 54.72 113 ASP A N 1
ATOM 888 C CA . ASP A 1 113 ? 18.570 -5.698 -25.103 1.00 54.72 113 ASP A CA 1
ATOM 889 C C . ASP A 1 113 ? 18.300 -5.088 -26.506 1.00 54.72 113 ASP A C 1
ATOM 891 O O . ASP A 1 113 ? 18.662 -3.942 -26.757 1.00 54.72 113 ASP A O 1
ATOM 895 N N . GLU A 1 114 ? 17.587 -5.793 -27.387 1.00 52.84 114 GLU A N 1
ATOM 896 C CA . GLU A 1 114 ? 17.366 -5.432 -28.793 1.00 52.84 114 GLU A CA 1
ATOM 897 C C . GLU A 1 114 ? 15.968 -4.852 -29.069 1.00 52.84 114 GLU A C 1
ATOM 899 O O . GLU A 1 114 ? 15.804 -4.049 -29.986 1.00 52.84 114 GLU A O 1
ATOM 904 N N . GLU A 1 115 ? 14.958 -5.189 -28.257 1.00 56.50 115 GLU A N 1
ATOM 905 C CA . GLU A 1 115 ? 13.572 -4.740 -28.457 1.00 56.50 115 GLU A CA 1
ATOM 906 C C . GLU A 1 115 ?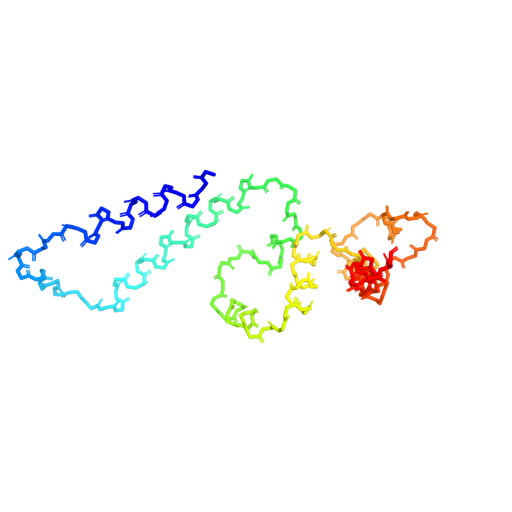 13.027 -3.915 -27.281 1.00 56.50 115 GLU A C 1
ATOM 908 O O . GLU A 1 115 ? 13.331 -4.155 -26.107 1.00 56.50 115 GLU A O 1
ATOM 913 N N . ASP A 1 116 ? 12.164 -2.947 -27.597 1.00 54.09 116 ASP A N 1
ATOM 914 C CA . ASP A 1 116 ? 11.439 -2.155 -26.606 1.00 54.09 116 ASP A CA 1
ATOM 915 C C . ASP A 1 116 ? 10.442 -3.022 -25.814 1.00 54.09 116 ASP A C 1
ATOM 917 O O . ASP A 1 116 ? 9.466 -3.556 -26.356 1.00 54.09 116 ASP A O 1
ATOM 921 N N . GLU A 1 117 ? 10.611 -3.062 -24.492 1.00 53.41 117 GLU A N 1
ATOM 922 C CA . GLU A 1 117 ? 9.714 -3.752 -23.560 1.00 53.41 117 GLU A CA 1
ATOM 923 C C . GLU A 1 117 ? 8.278 -3.211 -23.668 1.00 53.41 117 GLU A C 1
ATOM 925 O O . GLU A 1 117 ? 7.957 -2.129 -23.175 1.00 53.41 117 GLU A O 1
ATOM 930 N N . THR A 1 118 ? 7.393 -3.961 -24.322 1.00 54.00 118 THR A N 1
ATOM 931 C CA . THR A 1 118 ? 5.981 -3.593 -24.473 1.00 54.00 118 THR A CA 1
ATOM 932 C C . THR A 1 118 ? 5.133 -4.439 -23.524 1.00 54.00 118 THR A C 1
ATOM 934 O O . THR A 1 118 ? 5.357 -5.641 -23.401 1.00 54.00 118 THR A O 1
ATOM 937 N N . ALA A 1 119 ? 4.110 -3.850 -22.892 1.00 50.47 119 ALA A N 1
ATOM 938 C CA . ALA A 1 119 ? 3.213 -4.530 -21.941 1.00 50.47 119 ALA A CA 1
ATOM 939 C C . ALA A 1 119 ? 2.554 -5.829 -22.471 1.00 50.47 119 ALA A C 1
ATOM 941 O O . ALA A 1 119 ? 2.107 -6.661 -21.682 1.00 50.47 119 ALA A O 1
ATOM 942 N N . SER A 1 120 ? 2.504 -6.025 -23.793 1.00 49.69 120 SER A N 1
ATOM 943 C CA . SER A 1 120 ? 2.046 -7.273 -24.418 1.00 49.69 120 SER A CA 1
ATOM 944 C C . SER A 1 120 ? 3.073 -8.410 -24.347 1.00 49.69 120 SER A C 1
ATOM 946 O O . SER A 1 120 ? 2.672 -9.564 -24.253 1.00 49.69 120 SER A O 1
ATOM 948 N N . SER A 1 121 ? 4.375 -8.109 -24.337 1.00 43.41 121 SER A N 1
ATOM 949 C CA . SER A 1 121 ? 5.443 -9.119 -24.271 1.00 43.41 121 SER A CA 1
ATOM 950 C C . SER A 1 121 ? 5.572 -9.718 -22.860 1.00 43.41 121 SER A C 1
ATOM 952 O O . SER A 1 121 ? 5.626 -10.935 -22.695 1.00 43.41 121 SER A O 1
ATOM 954 N N . SER A 1 122 ? 5.429 -8.904 -21.805 1.00 43.47 122 SER A N 1
ATOM 955 C CA . SER A 1 122 ? 5.401 -9.401 -20.413 1.00 43.47 122 SER A CA 1
ATOM 956 C C . SER A 1 122 ? 4.154 -10.234 -20.079 1.00 43.47 122 SER A C 1
ATOM 958 O O . SER A 1 122 ? 4.168 -11.068 -19.174 1.00 43.47 122 SER A O 1
ATOM 960 N N . ALA A 1 123 ? 3.071 -10.048 -20.834 1.00 44.94 123 ALA A N 1
ATOM 961 C CA . ALA A 1 123 ? 1.852 -10.840 -20.744 1.00 44.94 123 ALA A CA 1
ATOM 962 C C . ALA A 1 123 ? 1.956 -12.218 -21.429 1.00 44.94 123 ALA A C 1
ATOM 964 O O . ALA A 1 123 ? 1.128 -13.085 -21.128 1.00 44.94 123 ALA A O 1
ATOM 965 N N . LEU A 1 124 ? 2.929 -12.421 -22.325 1.00 43.88 124 LEU A N 1
ATOM 966 C CA . LEU A 1 124 ? 3.155 -13.686 -23.032 1.00 43.88 124 LEU A CA 1
ATOM 967 C C . LEU A 1 124 ? 4.007 -14.671 -22.223 1.00 43.88 124 LEU A C 1
ATOM 969 O O . LEU A 1 124 ? 3.711 -15.859 -22.272 1.00 43.88 124 LEU A O 1
ATOM 973 N N . LEU A 1 125 ? 4.935 -14.207 -21.374 1.00 44.97 125 LEU A N 1
ATOM 974 C CA . LEU A 1 125 ? 5.673 -15.114 -20.477 1.00 44.97 125 LEU A CA 1
ATOM 975 C C . LEU A 1 125 ? 4.765 -15.822 -19.460 1.00 44.97 125 LEU A C 1
ATOM 977 O O . LEU A 1 125 ? 5.024 -16.957 -19.093 1.00 44.97 125 LEU A O 1
ATOM 981 N N . SER A 1 126 ? 3.636 -15.217 -19.070 1.00 43.09 126 SER A N 1
ATOM 982 C CA . SER A 1 126 ? 2.661 -15.901 -18.203 1.00 43.09 126 SER A CA 1
ATOM 983 C C . SER A 1 126 ? 1.894 -17.047 -18.880 1.00 43.09 126 SER A C 1
ATOM 985 O O . SER A 1 126 ? 1.036 -17.634 -18.233 1.00 43.09 126 SER A O 1
ATOM 987 N N . LYS A 1 127 ? 2.147 -17.319 -20.170 1.00 39.44 127 LYS A N 1
ATOM 988 C CA . LYS A 1 127 ? 1.584 -18.461 -20.905 1.00 39.44 127 LYS A CA 1
ATOM 989 C C . LYS A 1 127 ? 2.580 -19.606 -21.114 1.00 39.44 127 LYS A C 1
ATOM 991 O O . LYS A 1 127 ? 2.142 -20.664 -21.546 1.00 39.44 127 LYS A O 1
ATOM 996 N N . GLN A 1 128 ? 3.875 -19.417 -20.846 1.00 36.09 128 GLN A N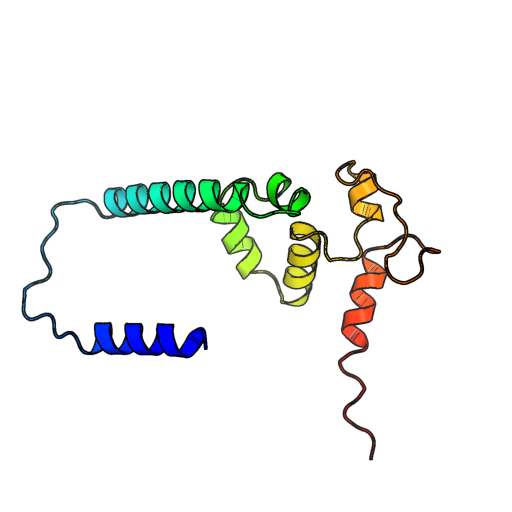 1
ATOM 997 C CA . GLN A 1 128 ? 4.878 -20.465 -21.077 1.00 36.09 128 GLN A CA 1
ATOM 998 C C . GLN A 1 128 ? 5.085 -21.397 -19.874 1.00 36.09 128 GLN A C 1
ATOM 1000 O O . GLN A 1 128 ? 5.479 -22.535 -20.084 1.00 36.09 128 GLN A O 1
ATOM 1005 N N . ASP A 1 129 ? 4.697 -20.995 -18.660 1.00 38.81 129 ASP A N 1
ATOM 1006 C CA . ASP A 1 129 ? 4.859 -21.846 -17.467 1.00 38.81 129 ASP A CA 1
ATOM 1007 C C . ASP A 1 129 ? 3.737 -22.892 -17.265 1.00 38.81 129 ASP A C 1
ATOM 1009 O O . ASP A 1 129 ? 3.835 -23.724 -16.368 1.00 38.81 129 ASP A O 1
ATOM 1013 N N . ASP A 1 130 ? 2.683 -22.897 -18.094 1.00 40.53 130 ASP A N 1
ATOM 1014 C CA . ASP A 1 130 ? 1.562 -23.854 -17.983 1.00 40.53 130 ASP A CA 1
ATOM 1015 C C . ASP A 1 130 ? 1.645 -25.023 -19.000 1.00 40.53 130 ASP A C 1
ATOM 1017 O O . ASP A 1 130 ? 0.700 -25.801 -19.112 1.00 40.53 130 ASP A O 1
ATOM 1021 N N . SER A 1 131 ? 2.732 -25.155 -19.780 1.00 41.72 131 SER A N 1
ATOM 1022 C CA . SER A 1 131 ? 2.816 -26.131 -20.897 1.00 41.72 131 SER A CA 1
ATOM 1023 C C . SER A 1 131 ? 3.946 -27.171 -20.818 1.00 41.72 131 SER A C 1
ATOM 1025 O O . SER A 1 131 ? 4.080 -27.963 -21.745 1.00 41.72 131 SER A O 1
ATOM 1027 N N . GLU A 1 132 ? 4.709 -27.250 -19.724 1.00 40.00 132 GLU A N 1
ATOM 1028 C CA . GLU A 1 132 ? 5.684 -28.335 -19.490 1.00 40.00 132 GLU A CA 1
ATOM 1029 C C . GLU A 1 132 ? 5.348 -29.126 -18.213 1.00 40.00 132 GLU A C 1
ATOM 1031 O O . GLU A 1 132 ? 6.101 -29.175 -17.249 1.00 40.00 132 GLU A O 1
ATOM 1036 N N . SER A 1 133 ? 4.167 -29.750 -18.192 1.00 43.66 133 SER A N 1
ATOM 1037 C CA . SER A 1 133 ? 3.880 -30.919 -17.341 1.00 43.66 1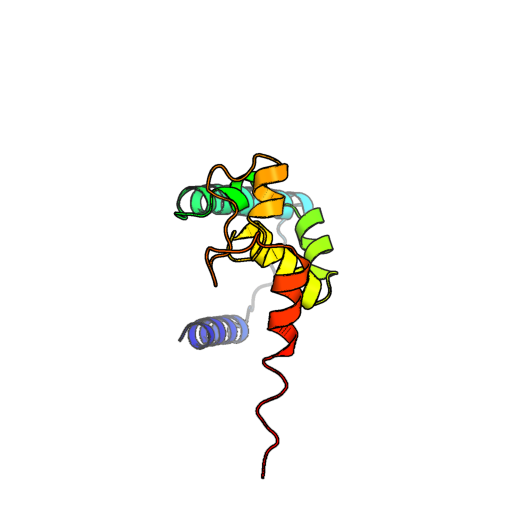33 SER A CA 1
ATOM 1038 C C . SER A 1 133 ? 2.718 -31.727 -17.925 1.00 43.66 133 SER A C 1
ATOM 1040 O O . SER A 1 133 ? 1.661 -31.898 -17.324 1.00 43.66 133 SER A O 1
ATOM 1042 N N . SER A 1 134 ? 2.879 -32.169 -19.171 1.00 44.12 134 SER A N 1
ATOM 1043 C CA . SER A 1 134 ? 2.156 -33.321 -19.715 1.00 44.12 134 SER A CA 1
ATOM 1044 C C . SER A 1 134 ? 2.877 -33.780 -20.979 1.00 44.12 134 SER A C 1
ATOM 1046 O O . SER A 1 134 ? 2.595 -33.335 -22.088 1.00 44.12 134 SER A O 1
ATOM 1048 N N . GLY A 1 135 ? 3.880 -34.627 -20.787 1.00 34.81 135 GLY A N 1
ATOM 1049 C CA . GLY A 1 135 ? 4.619 -35.296 -21.846 1.00 34.81 135 GLY A CA 1
ATOM 1050 C C . GLY A 1 135 ? 5.123 -36.613 -21.280 1.00 34.81 135 GLY A C 1
ATOM 1051 O O . GLY A 1 135 ? 5.935 -36.587 -20.364 1.00 34.81 135 GLY A O 1
ATOM 1052 N N . ALA A 1 136 ? 4.506 -37.688 -21.775 1.00 35.94 136 ALA A N 1
ATOM 1053 C CA . ALA A 1 136 ? 4.666 -39.114 -21.477 1.00 35.94 136 ALA A CA 1
ATOM 1054 C C . ALA A 1 136 ? 6.061 -39.595 -21.044 1.00 35.94 136 ALA A C 1
ATOM 1056 O O . ALA A 1 136 ? 7.061 -39.152 -21.650 1.00 35.94 136 ALA A O 1
#

pLDDT: mean 74.0, std 16.18, range [34.81, 93.62]

Organism: Lygus hesperus (NCBI:txid30085)

Foldseek 3Di:
DVVVVVVVVVVVVVPPDDPDDDPPPVDDPVVVVVVVQVVCFVVCQVVVVPDPQQQQLCVVDVTDDPVVVVVLVPDDPLVVVVVVCRRNVVALCLQVCVVVVNDDDDQADPVPSPDGRDPVVSSVVVVPVVPPDDDD

Secondary structure (DSSP, 8-state):
-HHHHHHHHHHHHHH----S------S-HHHHHHHHHHHHHHHHHHHHHHSTT-HHHHHH-SS--HHHHHHHHTS-HHHHHHHHHHHTT-SS-HHHHHHTTS--S--B-TTTSSSB--HHHHHHHTTTTTSSS---